Protein AF-A0A8T4Y2L0-F1 (afdb_monomer)

Foldseek 3Di:
DDADPPPRHDDDDPDQADPVPRHGPDDPPPPPPPPDPVVVVVVVVVVPPDDPPDPDD

Solvent-accessible surface area (backbone atoms only — not comparable to full-atom values): 4072 Å² total; per-residue (Å²): 128,56,59,38,92,89,76,63,49,82,42,64,97,82,52,61,46,35,91,89,77,64,48,66,61,63,81,76,79,76,78,79,73,81,74,74,74,68,72,57,57,58,55,50,52,67,75,52,81,70,84,92,81,78,96,80,131

Sequence (57 aa):
MPYCQKCGAKLDEGDKFCYACGAPVAKVVKEEFIVSANNLIEKVKELLHVFTFHEKF

Radius of gyration: 25.64 Å; Cα contacts (8 Å, |Δi|>4): 38; chains: 1; bounding box: 66×33×43 Å

pLDDT: mean 74.67, std 15.66, range [40.47, 95.56]

Secondary structure (DSSP, 8-state):
--B-TTT--B--TT-SB-TTT--BSS----------THHHHHHHHHHT-S-------

Structure (mmCIF, N/CA/C/O backbone):
data_AF-A0A8T4Y2L0-F1
#
_entry.id   AF-A0A8T4Y2L0-F1
#
loop_
_atom_site.group_PDB
_atom_site.id
_atom_site.type_symbol
_atom_site.label_atom_id
_atom_site.label_alt_id
_atom_site.label_comp_id
_atom_site.label_asym_id
_atom_site.label_entity_id
_atom_s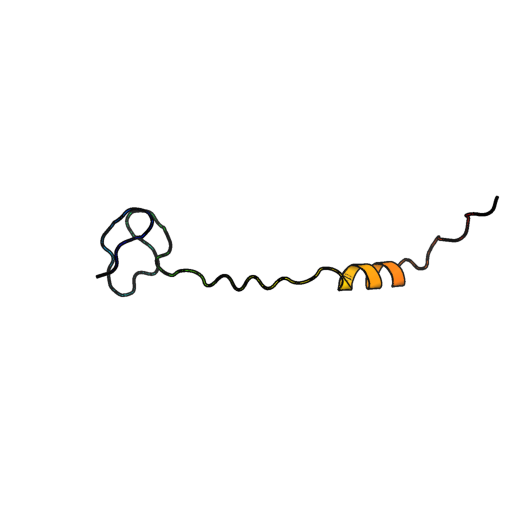ite.label_seq_id
_atom_site.pdbx_PDB_ins_code
_atom_site.Cartn_x
_atom_site.Cartn_y
_atom_site.Cartn_z
_atom_site.occupancy
_atom_site.B_iso_or_equiv
_atom_site.auth_seq_id
_atom_site.auth_comp_id
_atom_site.auth_asym_id
_atom_site.auth_atom_id
_atom_site.pdbx_PDB_model_num
ATOM 1 N N . MET A 1 1 ? -12.198 -6.105 15.735 1.00 65.69 1 MET A N 1
ATOM 2 C CA . MET A 1 1 ? -11.887 -4.828 15.050 1.00 65.69 1 MET A CA 1
ATOM 3 C C . MET A 1 1 ? -10.381 -4.682 14.877 1.00 65.69 1 MET A C 1
ATOM 5 O O . MET A 1 1 ? -9.698 -4.366 15.849 1.00 65.69 1 MET A O 1
ATOM 9 N N . PRO A 1 2 ? -9.855 -4.990 13.683 1.00 86.75 2 PRO A N 1
ATOM 10 C CA . PRO A 1 2 ? -8.443 -4.817 13.366 1.00 86.75 2 PRO A CA 1
ATOM 11 C C . PRO A 1 2 ? -8.059 -3.333 13.275 1.00 86.75 2 PRO A C 1
ATOM 13 O O . PRO A 1 2 ? -8.878 -2.472 12.962 1.00 86.75 2 PRO A O 1
ATOM 16 N N . TYR A 1 3 ? -6.790 -3.037 13.543 1.00 91.19 3 TYR A N 1
ATOM 17 C CA . TYR A 1 3 ? -6.198 -1.714 13.350 1.00 91.19 3 TYR A CA 1
ATOM 18 C C . TYR A 1 3 ? -5.026 -1.822 12.381 1.00 91.19 3 TYR A C 1
ATOM 20 O O . TYR A 1 3 ? -4.292 -2.813 12.375 1.00 91.19 3 TYR A O 1
ATOM 28 N N . CYS A 1 4 ? -4.833 -0.791 11.564 1.00 92.44 4 CYS A N 1
ATOM 29 C CA . CYS A 1 4 ? -3.725 -0.736 10.626 1.00 92.44 4 CYS A CA 1
ATOM 30 C C . CYS A 1 4 ? -2.392 -0.697 11.382 1.00 92.44 4 CYS A C 1
ATOM 32 O O . CYS A 1 4 ? -2.124 0.244 12.126 1.00 92.44 4 CYS A O 1
ATOM 34 N N . GLN A 1 5 ? -1.511 -1.665 11.121 1.00 89.69 5 GLN A N 1
ATOM 35 C CA . GLN A 1 5 ? -0.198 -1.732 11.774 1.00 89.69 5 GLN A CA 1
ATOM 36 C C . GLN A 1 5 ? 0.747 -0.586 11.373 1.00 89.69 5 GLN A C 1
ATOM 38 O O . GLN A 1 5 ? 1.738 -0.353 12.055 1.00 89.69 5 GLN A O 1
ATOM 43 N N . LYS A 1 6 ? 0.458 0.122 10.270 1.00 91.69 6 LYS A N 1
ATOM 44 C CA . LYS A 1 6 ? 1.289 1.229 9.779 1.00 91.69 6 LYS A CA 1
ATOM 45 C C . LYS A 1 6 ? 0.881 2.583 10.363 1.00 91.69 6 LYS A C 1
ATOM 47 O O . LYS A 1 6 ? 1.751 3.383 10.680 1.00 91.69 6 LYS A O 1
ATOM 52 N N . CYS A 1 7 ? -0.420 2.864 10.459 1.00 94.81 7 CYS A N 1
ATOM 53 C CA . CYS A 1 7 ? -0.917 4.198 10.822 1.00 94.81 7 CYS A CA 1
ATOM 54 C C . CYS A 1 7 ? -1.909 4.218 11.992 1.00 94.81 7 CYS A C 1
ATOM 56 O O . CYS A 1 7 ? -2.334 5.295 12.393 1.00 94.81 7 CYS A O 1
ATOM 58 N N . GLY A 1 8 ? -2.327 3.060 12.512 1.00 93.31 8 GLY A N 1
ATOM 59 C CA . GLY A 1 8 ? -3.261 2.969 13.639 1.00 93.31 8 GLY 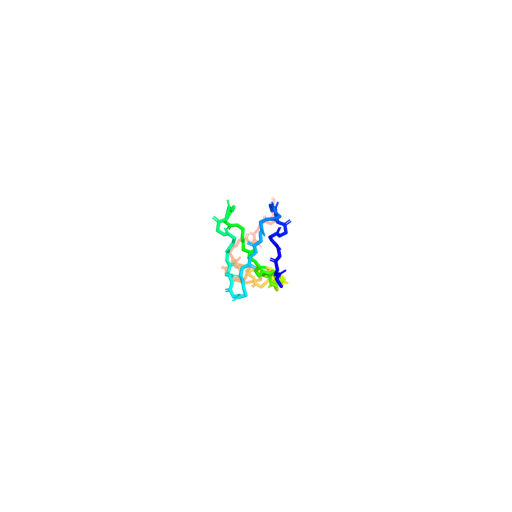A CA 1
ATOM 60 C C . GLY A 1 8 ? -4.727 3.262 13.307 1.00 93.31 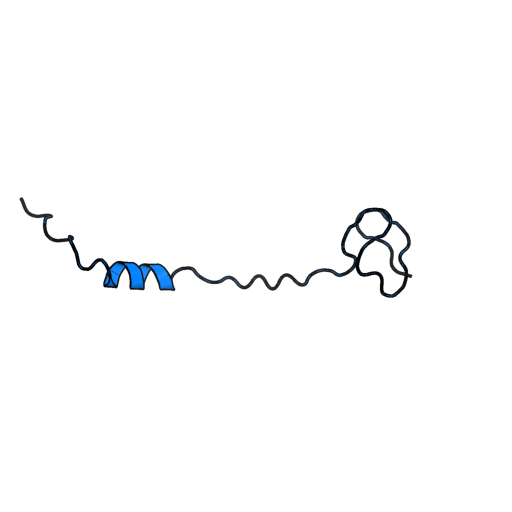8 GLY A C 1
ATOM 61 O O . GLY A 1 8 ? -5.550 3.294 14.216 1.00 93.31 8 GLY A O 1
ATOM 62 N N . ALA A 1 9 ? -5.086 3.456 12.031 1.00 95.06 9 ALA A N 1
ATOM 63 C CA . ALA A 1 9 ? -6.484 3.626 11.635 1.00 95.06 9 ALA A CA 1
ATOM 64 C C . ALA A 1 9 ? -7.297 2.360 11.947 1.00 95.06 9 ALA A C 1
ATOM 66 O O . ALA A 1 9 ? -6.795 1.242 11.805 1.00 95.06 9 ALA A O 1
ATOM 67 N N . LYS A 1 10 ? -8.548 2.544 12.371 1.00 94.94 10 LYS A N 1
ATOM 68 C CA . LYS A 1 10 ? -9.489 1.449 12.616 1.00 94.94 10 LYS A CA 1
ATOM 69 C C . LYS A 1 10 ? -9.914 0.852 11.278 1.00 94.94 10 LYS A C 1
ATOM 71 O O . LYS A 1 10 ? -10.235 1.611 10.377 1.00 94.94 10 LYS A O 1
ATOM 76 N N . LEU A 1 11 ? -9.883 -0.467 11.147 1.00 92.62 11 LEU A N 1
ATOM 77 C CA . LEU A 1 11 ? -10.219 -1.172 9.911 1.00 92.62 11 LEU A CA 1
ATOM 78 C C . LEU A 1 11 ? -11.470 -2.026 10.106 1.00 92.62 11 LEU A C 1
ATOM 80 O O . LEU A 1 11 ? -11.737 -2.495 11.222 1.00 92.62 11 LEU A O 1
ATOM 84 N N . ASP A 1 12 ? -12.195 -2.243 9.016 1.00 90.25 12 ASP A N 1
ATOM 85 C CA . ASP A 1 12 ? -13.340 -3.143 8.983 1.00 90.25 12 ASP A CA 1
ATOM 86 C C . ASP A 1 12 ? -12.909 -4.588 8.705 1.00 90.25 12 ASP A C 1
ATOM 88 O O . ASP A 1 12 ? -11.812 -4.881 8.211 1.00 90.25 12 ASP A O 1
ATOM 92 N N . GLU A 1 13 ? -13.770 -5.529 9.086 1.00 84.44 13 GLU A N 1
ATOM 93 C CA . GLU A 1 13 ? -13.510 -6.951 8.879 1.00 84.44 13 GLU A CA 1
ATOM 94 C C . GLU A 1 13 ? -13.608 -7.274 7.381 1.00 84.44 13 GLU A C 1
ATOM 96 O O . GLU A 1 13 ? -14.685 -7.264 6.794 1.00 84.44 13 GLU A O 1
ATOM 101 N N . GLY A 1 14 ? -12.460 -7.544 6.752 1.00 84.12 14 GLY A N 1
ATOM 102 C CA . GLY A 1 14 ? -12.365 -7.853 5.320 1.00 84.12 14 GLY A CA 1
ATOM 103 C C . GLY A 1 14 ? -11.603 -6.822 4.485 1.00 84.12 14 GLY A C 1
ATOM 10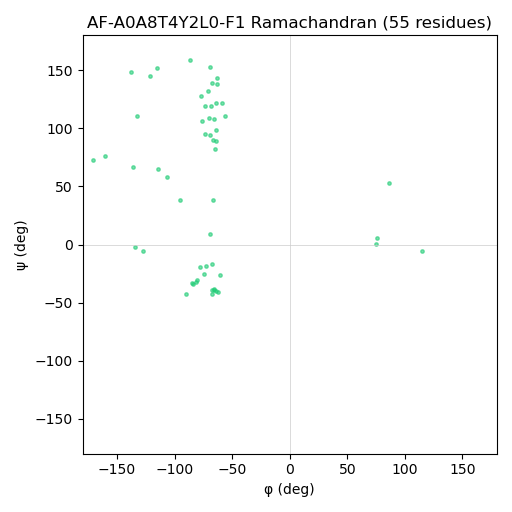4 O O . GLY A 1 14 ? -11.341 -7.082 3.307 1.00 84.12 14 GLY A O 1
ATOM 105 N N . ASP A 1 15 ? -11.185 -5.698 5.076 1.00 87.44 15 ASP A N 1
ATOM 106 C CA . ASP A 1 15 ? -10.347 -4.716 4.389 1.00 87.44 15 ASP A CA 1
ATOM 107 C C . ASP A 1 15 ? -9.032 -5.349 3.920 1.00 87.44 15 ASP A C 1
ATOM 109 O O . ASP A 1 15 ? -8.238 -5.862 4.710 1.00 87.44 15 ASP A O 1
ATOM 113 N N . LYS A 1 16 ? -8.774 -5.291 2.609 1.00 88.69 16 LYS A N 1
ATOM 114 C CA . LYS A 1 16 ? -7.503 -5.749 2.018 1.00 88.69 16 LYS A CA 1
ATOM 115 C C . LYS A 1 16 ? -6.398 -4.702 2.169 1.00 88.69 16 LYS A C 1
ATOM 117 O O . LYS A 1 16 ? -5.224 -5.054 2.294 1.00 88.69 16 LYS A O 1
ATOM 122 N N . PHE A 1 17 ? -6.781 -3.426 2.185 1.00 91.88 17 PHE A N 1
ATOM 123 C CA . PHE A 1 17 ? -5.897 -2.267 2.282 1.00 91.88 17 PHE A CA 1
ATOM 124 C C . PHE A 1 17 ? -6.481 -1.239 3.248 1.00 91.88 17 PHE A C 1
ATOM 126 O O . PHE A 1 17 ? -7.693 -1.088 3.354 1.00 91.88 17 PHE A O 1
ATOM 133 N N . CYS A 1 18 ? -5.613 -0.505 3.933 1.00 94.12 18 CYS A N 1
ATOM 134 C CA . CYS A 1 18 ? -6.010 0.574 4.821 1.00 94.12 18 CYS A CA 1
ATOM 135 C C . CYS A 1 18 ? -6.474 1.790 4.012 1.00 94.12 18 CYS A C 1
ATOM 137 O O . CYS A 1 18 ? -5.666 2.394 3.304 1.00 94.12 18 CYS A O 1
ATOM 139 N N . TYR A 1 19 ? -7.733 2.201 4.176 1.00 92.62 19 TYR A N 1
ATOM 140 C CA . TYR A 1 19 ? -8.299 3.373 3.494 1.00 92.62 19 TYR A CA 1
ATOM 141 C C . TYR A 1 19 ? -7.566 4.685 3.830 1.00 92.62 19 TYR A C 1
ATOM 143 O O . TYR A 1 19 ? -7.572 5.618 3.034 1.00 92.62 19 TYR A O 1
ATOM 151 N N . ALA A 1 20 ? -6.924 4.763 5.001 1.00 95.56 20 ALA A N 1
ATOM 152 C CA . ALA A 1 20 ? -6.267 5.979 5.471 1.00 95.56 20 ALA A CA 1
ATOM 153 C C . ALA A 1 20 ? -4.832 6.152 4.941 1.00 95.56 20 ALA A C 1
ATOM 155 O O . ALA A 1 20 ? -4.381 7.277 4.756 1.00 95.56 20 ALA A O 1
ATOM 156 N N . CYS A 1 21 ? -4.085 5.061 4.724 1.00 95.25 21 CYS A N 1
ATOM 157 C CA . CYS A 1 21 ? -2.661 5.143 4.347 1.00 95.25 21 CYS A CA 1
ATOM 158 C C . CYS A 1 21 ? -2.233 4.230 3.188 1.00 95.25 21 CYS A C 1
ATOM 160 O O . CYS A 1 21 ? -1.052 4.217 2.834 1.00 95.25 21 CYS A O 1
ATOM 162 N N . GLY A 1 22 ? -3.147 3.422 2.647 1.00 92.06 22 GLY A N 1
ATOM 163 C CA . GLY A 1 22 ? -2.906 2.503 1.532 1.00 92.06 22 GLY A CA 1
ATOM 164 C C . GLY A 1 22 ? -2.109 1.238 1.870 1.00 92.06 22 GLY A C 1
ATOM 165 O O . GLY A 1 22 ? -1.852 0.432 0.982 1.00 92.06 22 GLY A O 1
ATOM 166 N N . ALA A 1 23 ? -1.698 1.032 3.127 1.00 92.44 23 ALA A N 1
ATOM 167 C CA . ALA A 1 23 ? -0.945 -0.165 3.506 1.00 92.44 23 ALA A CA 1
ATOM 168 C C . ALA A 1 23 ? -1.810 -1.436 3.399 1.00 92.44 23 ALA A C 1
ATOM 170 O O . ALA A 1 23 ? -2.966 -1.399 3.829 1.00 92.44 23 ALA A O 1
ATOM 171 N N . PRO A 1 24 ? -1.277 -2.562 2.889 1.00 90.38 24 PRO A N 1
ATOM 172 C CA . PRO A 1 24 ? -1.999 -3.830 2.897 1.00 90.38 24 PRO A CA 1
ATOM 173 C C . PRO A 1 24 ? -2.252 -4.290 4.339 1.00 90.38 24 PRO A C 1
ATOM 175 O O . PRO A 1 24 ? -1.383 -4.170 5.204 1.00 90.38 24 PRO A O 1
ATOM 178 N N . VAL A 1 25 ? -3.455 -4.799 4.596 1.00 88.12 25 VAL A N 1
ATOM 179 C CA . VAL A 1 25 ? -3.877 -5.289 5.922 1.00 88.12 25 VAL A CA 1
ATOM 180 C C .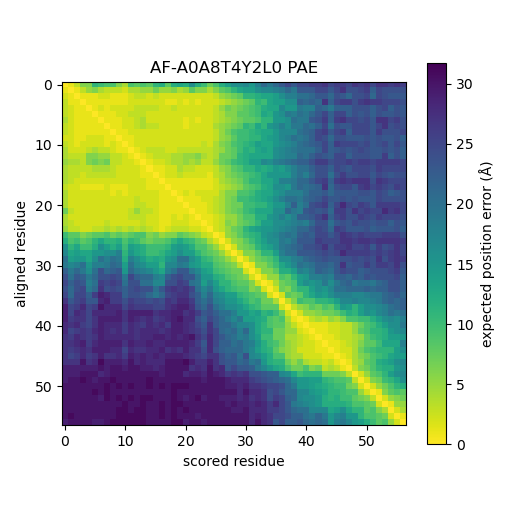 VAL A 1 25 ? -3.421 -6.731 6.133 1.00 88.12 25 VAL A C 1
ATOM 182 O O . VAL A 1 25 ? -3.044 -7.116 7.238 1.00 88.12 25 VAL A O 1
ATOM 185 N N . ALA A 1 26 ? -3.401 -7.524 5.059 1.00 78.81 26 ALA A N 1
ATOM 186 C CA . ALA A 1 26 ? -2.877 -8.878 5.085 1.00 78.81 26 ALA A CA 1
ATOM 187 C C . ALA A 1 26 ? -1.344 -8.855 5.062 1.00 78.81 26 ALA A C 1
ATOM 189 O O . ALA A 1 26 ? -0.726 -8.260 4.174 1.00 78.81 26 ALA A O 1
ATOM 190 N N . LYS A 1 27 ? -0.721 -9.557 6.014 1.00 67.75 27 LYS A N 1
ATOM 191 C CA . LYS A 1 27 ? 0.690 -9.921 5.897 1.00 67.75 27 LYS A CA 1
ATOM 192 C C . LYS A 1 27 ? 0.808 -10.877 4.719 1.00 67.75 27 LYS A C 1
ATOM 194 O O . LYS A 1 27 ? 0.367 -12.018 4.804 1.00 67.75 27 LYS A O 1
ATOM 199 N N . VAL A 1 28 ? 1.382 -10.395 3.621 1.00 59.88 28 VAL A N 1
ATOM 200 C CA . VAL A 1 28 ? 1.852 -11.256 2.538 1.00 59.88 28 VAL A CA 1
ATOM 201 C C . VAL A 1 28 ? 2.830 -12.229 3.189 1.00 59.88 28 VAL A C 1
ATOM 203 O O . VAL A 1 28 ? 3.879 -11.803 3.679 1.00 59.88 28 VAL A O 1
ATOM 206 N N . VAL A 1 29 ? 2.455 -13.505 3.284 1.00 59.00 29 VAL A N 1
ATOM 207 C CA . VAL A 1 29 ? 3.409 -14.562 3.612 1.00 59.00 29 VAL A CA 1
ATOM 208 C C . VAL A 1 29 ? 4.373 -14.551 2.440 1.00 59.00 29 VAL A C 1
ATOM 210 O O . VAL A 1 29 ? 4.045 -14.992 1.344 1.00 59.00 29 VAL A O 1
ATOM 213 N N . LYS A 1 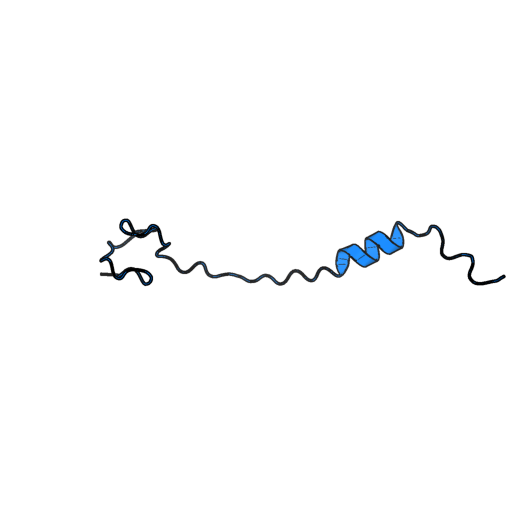30 ? 5.518 -13.895 2.623 1.00 59.72 30 LYS A N 1
ATOM 214 C CA . LYS A 1 30 ? 6.606 -13.992 1.666 1.00 59.72 30 LYS A CA 1
ATOM 215 C C . LYS A 1 30 ? 7.126 -15.413 1.793 1.00 59.72 30 LYS A C 1
ATOM 217 O O . LYS A 1 30 ? 7.935 -15.699 2.669 1.00 59.72 30 LYS A O 1
ATOM 222 N N . GLU A 1 31 ? 6.632 -16.307 0.950 1.00 64.38 31 GLU A N 1
ATOM 223 C CA . GLU A 1 31 ? 7.404 -17.479 0.569 1.00 64.38 31 GLU A CA 1
ATOM 224 C C . GLU A 1 31 ? 8.624 -16.953 -0.190 1.00 64.38 31 GLU A C 1
ATOM 226 O O . GLU A 1 31 ? 8.598 -16.725 -1.398 1.00 64.38 31 GLU A O 1
ATOM 231 N N . GLU A 1 32 ? 9.689 -16.662 0.559 1.00 62.69 32 GLU A N 1
ATOM 232 C CA . GLU A 1 32 ? 11.029 -16.508 0.006 1.00 62.69 32 GLU A CA 1
ATOM 233 C C . GLU A 1 32 ? 11.447 -17.871 -0.546 1.00 62.69 32 GLU A C 1
ATOM 235 O O . GLU A 1 32 ? 12.113 -18.674 0.105 1.00 62.69 32 GLU A O 1
ATOM 240 N N . PHE A 1 33 ? 10.998 -18.162 -1.765 1.00 58.56 33 PHE A N 1
ATOM 241 C CA . PHE A 1 33 ? 11.511 -19.277 -2.533 1.00 58.56 33 PHE A CA 1
ATOM 242 C C . PHE A 1 33 ? 12.901 -18.874 -3.030 1.00 58.56 33 PHE A C 1
ATOM 244 O O . PHE A 1 33 ? 13.049 -18.162 -4.025 1.00 58.56 33 PHE A O 1
ATOM 251 N N . ILE A 1 34 ? 13.932 -19.275 -2.286 1.00 63.22 34 ILE A N 1
ATOM 252 C CA . ILE A 1 34 ? 15.330 -19.118 -2.688 1.00 63.22 34 ILE A CA 1
ATOM 253 C C . ILE A 1 34 ? 15.555 -20.022 -3.909 1.00 63.22 34 ILE A C 1
ATOM 255 O O . ILE A 1 34 ? 15.910 -21.192 -3.776 1.00 63.22 34 ILE A O 1
ATOM 259 N N . VAL A 1 35 ? 15.333 -19.504 -5.120 1.00 61.75 35 VAL A N 1
ATOM 260 C CA . VAL A 1 35 ? 15.745 -20.207 -6.341 1.00 61.75 35 VAL A CA 1
ATOM 261 C C . VAL A 1 35 ? 17.250 -20.035 -6.477 1.00 61.75 35 VAL A C 1
ATOM 263 O O . VAL A 1 35 ? 17.742 -18.957 -6.806 1.00 61.75 35 VAL A O 1
ATOM 266 N N . SER A 1 36 ? 17.998 -21.100 -6.205 1.00 63.69 36 SER A N 1
ATOM 267 C CA . SER A 1 36 ? 19.447 -21.105 -6.389 1.00 63.69 36 SER A CA 1
ATOM 268 C C . SER A 1 36 ? 19.784 -21.030 -7.886 1.00 63.69 36 SER A C 1
ATOM 270 O O . SER A 1 36 ? 19.416 -21.912 -8.662 1.00 63.69 36 SER A O 1
ATOM 272 N N . ALA A 1 37 ? 20.489 -19.973 -8.301 1.00 63.56 37 ALA A N 1
ATOM 273 C CA . ALA A 1 37 ? 20.829 -19.646 -9.693 1.00 63.56 37 ALA A CA 1
ATOM 274 C C . ALA A 1 37 ? 21.839 -20.606 -10.367 1.00 63.56 37 ALA A C 1
ATOM 276 O O . ALA A 1 37 ? 22.321 -20.347 -11.470 1.00 63.56 37 ALA A O 1
ATOM 277 N N . ASN A 1 38 ? 22.166 -21.727 -9.725 1.00 61.53 38 ASN A N 1
ATOM 278 C CA . ASN A 1 38 ? 23.269 -22.597 -10.130 1.00 61.53 38 ASN A CA 1
ATOM 279 C C . ASN A 1 38 ? 22.976 -23.399 -11.411 1.00 61.53 38 ASN A C 1
ATOM 281 O O . ASN A 1 38 ? 23.904 -23.832 -12.087 1.00 61.53 38 ASN A O 1
ATOM 285 N N . ASN A 1 39 ? 21.704 -23.538 -11.802 1.00 61.75 39 ASN A N 1
ATOM 286 C CA . ASN A 1 39 ? 21.318 -24.343 -12.966 1.00 61.75 39 ASN A CA 1
ATOM 287 C C . ASN A 1 39 ? 21.553 -23.649 -14.327 1.00 61.75 39 ASN A C 1
ATOM 289 O O . ASN A 1 39 ? 21.623 -24.336 -15.343 1.00 61.75 39 ASN A O 1
ATOM 293 N N . LEU A 1 40 ? 21.696 -22.314 -14.385 1.00 67.38 40 LEU A N 1
ATOM 294 C CA . LEU A 1 40 ? 21.965 -21.608 -15.654 1.00 67.38 40 LEU A CA 1
ATOM 295 C C . LEU A 1 40 ? 23.446 -21.654 -16.051 1.00 67.38 40 LEU A C 1
ATOM 297 O O . LEU A 1 40 ? 23.764 -21.688 -17.237 1.00 67.38 40 LEU A O 1
ATOM 301 N N . ILE A 1 41 ? 24.347 -21.668 -15.069 1.00 75.81 41 ILE A N 1
ATOM 302 C CA . ILE A 1 41 ? 25.795 -21.562 -15.293 1.00 75.81 41 ILE A CA 1
ATOM 303 C C . ILE A 1 41 ? 26.323 -22.811 -16.005 1.00 75.81 41 ILE A C 1
ATOM 305 O O . ILE A 1 41 ? 27.092 -22.694 -16.956 1.00 75.81 41 ILE A O 1
ATOM 309 N N . GLU A 1 42 ? 25.865 -23.995 -15.601 1.00 71.38 42 GLU A N 1
ATOM 310 C CA . GLU A 1 42 ? 26.266 -25.258 -16.231 1.00 71.38 42 GLU A CA 1
ATOM 311 C C . GLU A 1 42 ? 25.769 -25.335 -17.683 1.00 71.38 42 GLU A C 1
ATOM 313 O O . GLU A 1 42 ? 26.526 -25.705 -18.576 1.00 71.38 42 GLU A O 1
ATOM 318 N N . LYS A 1 43 ? 24.545 -24.859 -17.957 1.00 70.12 43 LYS A N 1
ATOM 319 C CA . LYS A 1 43 ? 23.984 -24.809 -19.317 1.00 70.12 43 LYS A CA 1
ATOM 320 C C . LYS A 1 43 ? 24.737 -23.836 -20.229 1.00 70.12 43 LYS A C 1
ATOM 322 O O . LYS A 1 43 ? 24.948 -24.126 -21.403 1.00 70.12 43 LYS A O 1
ATOM 327 N N . VAL A 1 44 ? 25.158 -22.691 -19.690 1.00 77.88 44 VAL A N 1
ATOM 328 C CA . VAL A 1 44 ? 25.975 -21.708 -20.416 1.00 77.88 44 VAL A CA 1
ATOM 329 C C . VAL A 1 44 ? 27.373 -22.267 -20.697 1.00 77.88 44 VAL A C 1
ATOM 331 O O . VAL A 1 44 ? 27.864 -22.089 -21.806 1.00 77.88 44 VAL A O 1
ATOM 334 N N . LYS A 1 45 ? 27.984 -23.008 -19.762 1.00 72.88 45 LYS A N 1
ATOM 335 C CA . LYS A 1 45 ? 29.267 -23.702 -19.988 1.00 72.88 45 LYS A CA 1
ATOM 336 C C . LYS A 1 45 ? 29.170 -24.797 -21.059 1.00 72.88 45 LYS A C 1
ATOM 338 O O . LYS A 1 45 ? 30.075 -24.888 -21.881 1.00 72.88 45 LYS A O 1
ATOM 343 N N . GLU A 1 46 ? 28.082 -25.576 -21.096 1.00 70.44 46 GLU A N 1
ATOM 344 C CA . GLU A 1 46 ? 27.833 -26.575 -22.157 1.00 70.44 46 GLU A CA 1
ATOM 345 C C . GLU A 1 46 ? 27.698 -25.923 -23.544 1.00 70.44 46 GLU A C 1
ATOM 347 O O . GLU A 1 46 ? 28.224 -26.431 -24.533 1.00 70.44 46 GLU A O 1
ATOM 352 N N . LEU A 1 47 ? 27.004 -24.782 -23.626 1.00 67.81 47 LEU A N 1
ATOM 353 C CA . LEU A 1 47 ? 26.832 -24.029 -24.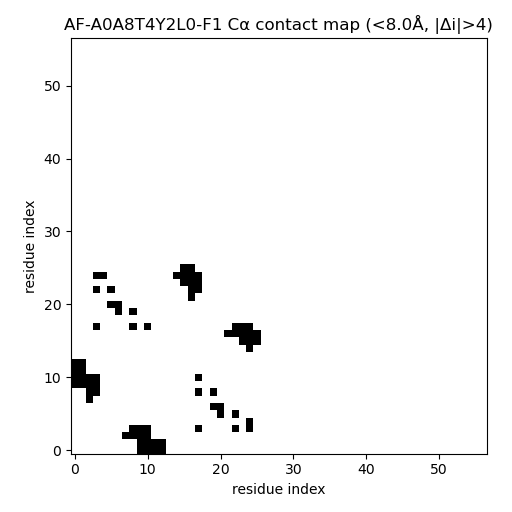874 1.00 67.81 47 LEU A CA 1
ATOM 354 C C . LEU A 1 47 ? 28.108 -23.278 -25.293 1.00 67.81 47 LEU A C 1
ATOM 356 O O . LEU A 1 47 ? 28.312 -23.033 -26.481 1.00 67.81 47 LEU A O 1
ATOM 360 N N . LEU A 1 48 ? 28.978 -22.947 -24.335 1.00 67.88 48 LEU A N 1
ATOM 361 C CA . LEU A 1 48 ? 30.284 -22.314 -24.532 1.00 67.88 48 LEU A CA 1
ATOM 362 C C . LEU A 1 48 ? 31.433 -23.335 -24.592 1.00 67.88 48 LEU A C 1
ATOM 364 O O . LEU A 1 48 ? 32.546 -23.044 -24.158 1.00 67.88 48 LEU A O 1
ATOM 368 N N . HIS A 1 49 ? 31.228 -24.499 -25.212 1.00 61.19 49 HIS A N 1
ATOM 369 C CA . HIS A 1 49 ? 32.322 -25.369 -25.681 1.00 61.19 49 HIS A CA 1
ATOM 370 C C . HIS A 1 49 ? 33.141 -24.730 -26.831 1.00 61.19 49 HIS A C 1
ATOM 372 O O . HIS A 1 49 ? 33.562 -25.390 -27.781 1.00 6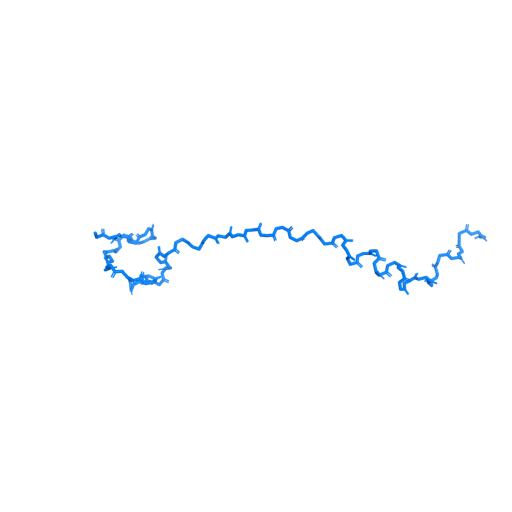1.19 49 HIS A O 1
ATOM 378 N N . VAL A 1 50 ? 33.376 -23.421 -26.766 1.00 58.03 50 VAL A N 1
ATOM 379 C CA . VAL A 1 50 ? 34.153 -22.652 -27.726 1.00 58.03 50 VAL A CA 1
ATOM 380 C C . VAL A 1 50 ? 35.119 -21.771 -26.934 1.00 58.03 50 VAL A C 1
ATOM 382 O O . VAL A 1 50 ? 34.715 -20.813 -26.284 1.00 58.03 50 VAL A O 1
ATOM 385 N N . PHE A 1 51 ? 36.405 -22.121 -27.037 1.00 54.91 51 PHE A N 1
ATOM 386 C CA . PHE A 1 51 ? 37.584 -21.334 -26.649 1.00 54.91 51 PHE A CA 1
ATOM 387 C C . PHE A 1 51 ? 38.088 -21.403 -25.195 1.00 54.91 51 PHE A C 1
ATOM 389 O O . PHE A 1 51 ? 38.426 -20.388 -24.599 1.00 54.91 51 PHE A O 1
ATOM 396 N N . THR A 1 52 ? 38.336 -22.604 -24.673 1.00 51.91 52 THR A N 1
ATOM 397 C CA . THR A 1 52 ? 39.490 -22.821 -23.774 1.00 51.91 52 THR A CA 1
ATOM 398 C C . THR A 1 52 ? 40.483 -23.770 -24.433 1.00 51.91 52 THR A C 1
ATOM 400 O O . THR A 1 52 ? 40.725 -24.889 -23.996 1.00 51.91 52 THR A O 1
ATOM 403 N N . PHE A 1 53 ? 41.064 -23.312 -25.541 1.00 54.09 53 PHE A N 1
ATOM 404 C CA . PHE A 1 53 ? 42.234 -23.949 -26.137 1.00 54.09 53 PHE A CA 1
ATOM 405 C C . PHE A 1 53 ? 43.242 -22.882 -26.558 1.00 54.09 53 PHE A C 1
ATOM 407 O O . PHE A 1 53 ? 43.436 -22.674 -27.747 1.00 54.09 53 PHE A O 1
ATOM 414 N N . HIS A 1 54 ? 43.839 -22.170 -25.593 1.00 47.34 54 HIS A N 1
ATOM 415 C CA . HIS A 1 54 ? 45.235 -21.721 -25.703 1.00 47.34 54 HIS A CA 1
ATOM 416 C C . HIS A 1 54 ? 45.778 -21.116 -24.391 1.00 47.34 54 HIS A C 1
ATOM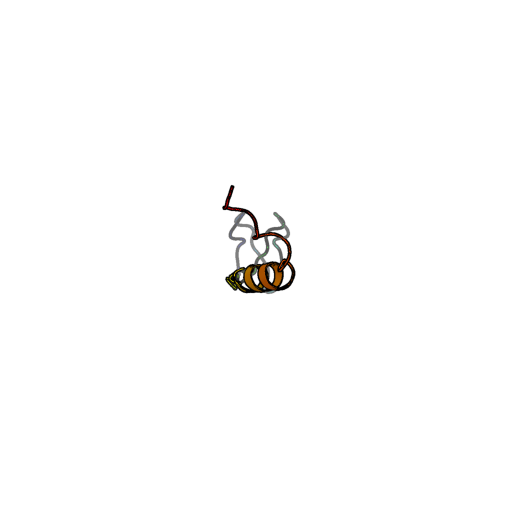 418 O O . HIS A 1 54 ? 46.012 -19.919 -24.290 1.00 47.34 54 HIS A O 1
ATOM 424 N N . GLU A 1 55 ? 46.047 -21.949 -23.385 1.00 53.16 55 GLU A N 1
ATOM 425 C CA . GLU A 1 55 ? 47.087 -21.644 -22.380 1.00 53.16 55 GLU A CA 1
ATOM 426 C C . GLU A 1 55 ? 48.307 -22.539 -22.634 1.00 53.16 55 GLU A C 1
ATOM 428 O O . GLU A 1 55 ? 48.700 -23.352 -21.800 1.00 53.16 55 GLU A O 1
ATOM 433 N N . LYS A 1 56 ? 48.870 -22.448 -23.846 1.00 51.66 56 LYS A N 1
ATOM 434 C CA . LYS A 1 56 ? 50.190 -23.006 -24.178 1.00 51.66 56 LYS A CA 1
ATOM 435 C C . LYS A 1 56 ? 50.762 -22.350 -25.441 1.00 51.66 56 LYS A C 1
ATOM 437 O O . LYS A 1 56 ? 50.724 -22.942 -26.512 1.00 51.66 56 LYS A O 1
ATOM 442 N N . PHE A 1 57 ? 51.256 -21.121 -25.303 1.00 40.47 57 PHE A N 1
ATOM 443 C CA . PHE A 1 57 ? 52.515 -20.635 -25.893 1.00 40.47 57 PHE A CA 1
ATOM 444 C C . PHE A 1 57 ? 52.889 -19.296 -25.261 1.00 40.47 57 PHE A C 1
ATOM 446 O O . PHE A 1 57 ? 51.965 -18.472 -25.081 1.00 40.47 57 PHE A O 1
#

Nearest PDB structures (foldseek):
  3b0a-assembly2_E  TM=4.607E-01  e=4.092E+00  Mus musculus
  6zvk-assembly1_H3  TM=2.146E-01  e=2.214E+00  Oryctolagus cuniculus
  8hl1-assembly1_S14P  TM=2.216E-01  e=3.010E+00  Sulfolobus acidocaldarius DSM 639

Mean predicted aligned error: 15.61 Å